Protein AF-A0A0B7B6E3-F1 (afdb_monomer)

Structure (mmCIF, N/CA/C/O backbone):
data_AF-A0A0B7B6E3-F1
#
_entry.id   AF-A0A0B7B6E3-F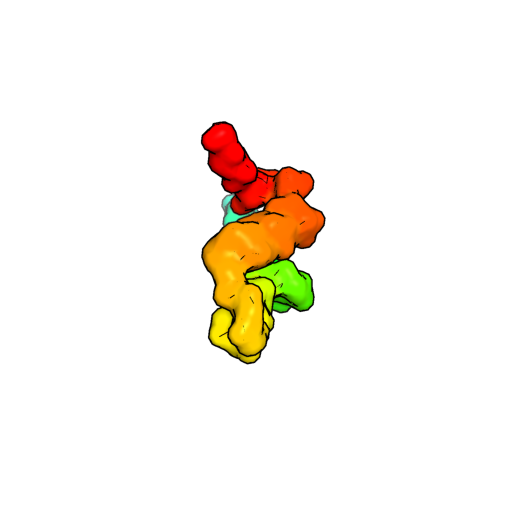1
#
loop_
_atom_site.group_PDB
_atom_site.id
_atom_site.type_symbol
_atom_site.label_atom_id
_atom_site.label_alt_id
_atom_site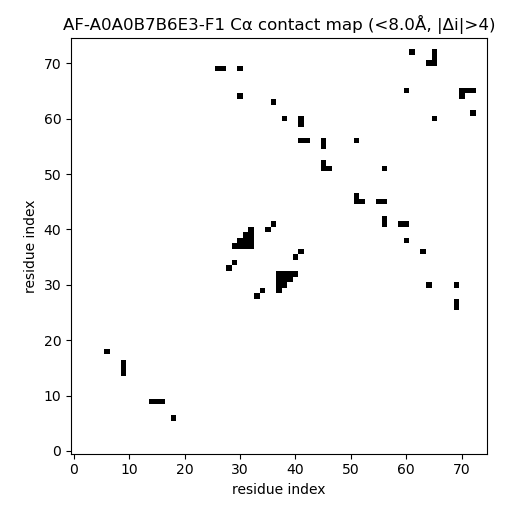.label_comp_id
_atom_site.label_asym_id
_atom_site.label_entity_id
_atom_site.label_seq_id
_atom_site.pdbx_PDB_ins_code
_atom_site.Cartn_x
_atom_site.Cartn_y
_atom_site.Cartn_z
_atom_site.occupancy
_atom_site.B_iso_or_equiv
_atom_site.auth_seq_id
_atom_site.auth_comp_id
_atom_site.auth_asym_id
_atom_site.auth_atom_id
_atom_site.pdbx_PDB_model_num
ATOM 1 N N . HIS A 1 1 ? -4.858 -2.900 16.048 1.00 69.38 1 HIS A N 1
ATOM 2 C CA . HIS A 1 1 ? -5.221 -4.237 16.580 1.00 69.38 1 HIS A CA 1
ATOM 3 C C . HIS A 1 1 ? -5.249 -4.272 18.115 1.00 69.38 1 HIS A C 1
ATOM 5 O O . HIS A 1 1 ? -6.310 -4.537 18.658 1.00 69.38 1 HIS A O 1
ATOM 11 N N . ILE A 1 2 ? -4.157 -3.916 18.811 1.00 78.75 2 ILE A N 1
ATOM 12 C CA . ILE A 1 2 ? -4.044 -3.969 20.291 1.00 78.75 2 ILE A CA 1
ATOM 13 C C . ILE A 1 2 ? -5.169 -3.208 21.015 1.00 78.75 2 ILE A C 1
ATOM 15 O O . ILE A 1 2 ? -5.891 -3.802 21.806 1.00 78.75 2 ILE A O 1
ATOM 19 N N . PHE A 1 3 ? -5.412 -1.947 20.649 1.00 78.50 3 PHE A N 1
ATOM 20 C CA . PHE A 1 3 ? -6.474 -1.138 21.262 1.00 78.50 3 PHE A CA 1
ATOM 21 C C . PHE A 1 3 ? -7.885 -1.725 21.123 1.00 78.50 3 PHE A C 1
ATOM 23 O O . PHE A 1 3 ? -8.717 -1.484 21.984 1.00 78.50 3 PHE A O 1
ATOM 30 N N . LYS A 1 4 ? -8.187 -2.481 20.058 1.00 83.75 4 LYS A N 1
ATOM 31 C CA . LYS A 1 4 ? -9.515 -3.104 19.900 1.00 83.75 4 LYS A CA 1
ATOM 32 C C . LYS A 1 4 ? -9.684 -4.299 20.835 1.00 83.75 4 LYS A C 1
ATOM 34 O O . LYS A 1 4 ? -10.774 -4.505 21.352 1.00 83.75 4 LYS A O 1
ATOM 39 N N . LEU A 1 5 ? -8.613 -5.072 21.028 1.00 85.81 5 LEU A N 1
ATOM 40 C CA . LEU A 1 5 ? -8.611 -6.250 21.895 1.00 85.81 5 LEU A CA 1
ATOM 41 C C . LEU A 1 5 ? -8.734 -5.848 23.365 1.00 85.81 5 LEU A C 1
ATOM 43 O O . LEU A 1 5 ? -9.560 -6.400 24.076 1.00 85.81 5 LEU A O 1
ATOM 47 N N . GLU A 1 6 ? -7.987 -4.832 23.791 1.00 85.50 6 GLU A N 1
ATOM 48 C CA . GLU A 1 6 ? -8.028 -4.345 25.173 1.00 85.50 6 GLU A CA 1
ATOM 49 C C . GLU A 1 6 ? -9.401 -3.756 25.543 1.00 85.50 6 GLU A C 1
ATOM 51 O O . GLU A 1 6 ? -9.951 -4.052 26.598 1.00 85.50 6 GLU A O 1
ATOM 56 N N . GLN A 1 7 ? -10.025 -3.016 24.621 1.00 85.06 7 GLN A N 1
ATOM 57 C CA . GLN A 1 7 ? -11.394 -2.519 24.788 1.00 85.06 7 GLN A CA 1
ATOM 58 C C . GLN 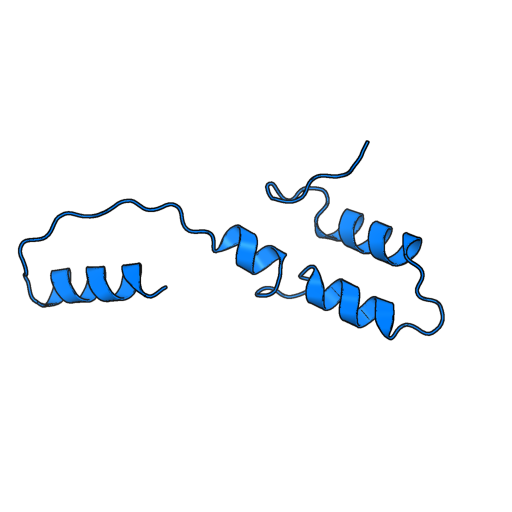A 1 7 ? -12.440 -3.648 24.854 1.00 85.06 7 GLN A C 1
ATOM 60 O O . GLN A 1 7 ? -13.427 -3.542 25.583 1.00 85.06 7 GLN A O 1
ATOM 65 N N . ALA A 1 8 ? -12.242 -4.736 24.101 1.00 87.56 8 ALA A N 1
ATOM 66 C CA . ALA A 1 8 ? -13.104 -5.914 24.179 1.00 87.56 8 ALA A CA 1
ATOM 67 C C . ALA A 1 8 ? -12.963 -6.634 25.530 1.00 87.56 8 ALA A C 1
ATOM 69 O O . ALA A 1 8 ? -13.973 -7.075 26.076 1.00 87.56 8 ALA A O 1
ATOM 70 N N . GLU A 1 9 ? -11.753 -6.685 26.090 1.00 89.62 9 GLU A N 1
ATOM 71 C CA . GLU A 1 9 ? -11.495 -7.274 27.407 1.00 89.62 9 GLU A CA 1
ATOM 72 C C . GLU A 1 9 ? -12.148 -6.457 28.526 1.00 89.62 9 GLU A C 1
ATOM 74 O O . GLU A 1 9 ? -12.873 -7.010 29.346 1.00 89.62 9 GLU A O 1
ATOM 79 N N . TYR A 1 10 ? -12.015 -5.125 28.511 1.00 89.00 10 TYR A N 1
ATOM 80 C CA . TYR A 1 10 ? -12.672 -4.273 29.510 1.00 89.00 10 TYR A CA 1
ATOM 81 C C . TYR A 1 10 ? -14.201 -4.408 29.490 1.00 89.00 10 TYR A C 1
ATOM 83 O O . TYR A 1 10 ? -14.842 -4.381 30.542 1.00 89.00 10 TYR A O 1
ATOM 91 N N . ASN A 1 11 ? -14.792 -4.587 28.303 1.00 88.19 11 ASN A N 1
ATOM 92 C CA . ASN A 1 11 ? -16.217 -4.892 28.162 1.00 88.19 11 ASN A CA 1
ATOM 93 C C . ASN A 1 11 ? -16.581 -6.266 28.741 1.00 88.19 11 ASN A C 1
ATOM 95 O O . ASN A 1 11 ? -17.645 -6.407 29.341 1.00 88.19 11 ASN A O 1
ATOM 99 N N . LEU A 1 12 ? -15.723 -7.270 28.548 1.00 92.44 12 LEU A N 1
ATOM 100 C CA . LEU A 1 12 ? -15.935 -8.634 29.029 1.00 92.44 12 LEU A CA 1
ATOM 101 C C . LEU A 1 12 ? -15.806 -8.729 30.555 1.00 92.44 12 LEU A C 1
ATOM 103 O O . LEU A 1 12 ? -16.605 -9.407 31.198 1.00 92.44 12 LEU A O 1
ATOM 107 N N . GLU A 1 13 ? -14.854 -8.002 31.136 1.00 93.25 13 GLU A N 1
ATOM 108 C CA . GLU A 1 13 ? -14.621 -7.931 32.582 1.00 93.25 13 GLU A CA 1
ATOM 109 C C . GLU A 1 13 ? -15.602 -6.994 33.311 1.00 93.25 13 GLU A C 1
ATOM 111 O O . GLU A 1 13 ? -15.613 -6.937 34.542 1.00 93.25 13 GLU A O 1
ATOM 116 N N . GLY A 1 14 ? -16.445 -6.257 32.577 1.00 87.88 14 GLY A N 1
ATOM 117 C CA . GLY A 1 14 ? -17.394 -5.303 33.158 1.00 87.88 14 GLY A CA 1
ATOM 118 C C . GLY A 1 14 ? -16.713 -4.112 33.838 1.00 87.88 14 GLY A C 1
ATOM 119 O O . GLY A 1 14 ? -17.279 -3.509 34.753 1.00 87.88 14 GLY A O 1
ATOM 120 N N . ILE A 1 15 ? -15.494 -3.776 33.412 1.00 87.94 15 ILE A N 1
ATOM 121 C CA . ILE A 1 15 ? -14.766 -2.606 33.899 1.00 87.94 15 ILE A CA 1
ATOM 122 C C . ILE A 1 15 ? -15.530 -1.351 33.463 1.00 87.94 15 ILE A C 1
ATOM 124 O O . ILE A 1 15 ? -16.048 -1.270 32.354 1.00 87.94 15 ILE A O 1
ATOM 128 N N . ASN A 1 16 ? -15.615 -0.343 34.328 1.00 85.56 16 ASN A N 1
ATOM 129 C CA . ASN A 1 16 ? -16.174 0.947 33.937 1.00 85.56 16 ASN A CA 1
ATOM 130 C C . ASN A 1 16 ? -15.106 1.753 33.183 1.00 85.56 16 ASN A C 1
ATOM 132 O O . ASN A 1 16 ? -14.208 2.324 33.803 1.00 85.56 16 ASN A O 1
ATOM 136 N N . TRP A 1 17 ? -15.193 1.782 31.855 1.00 84.81 17 TRP A N 1
ATOM 137 C CA . TRP A 1 17 ? -14.264 2.491 30.974 1.00 84.81 17 TRP A CA 1
ATOM 138 C C . TRP A 1 17 ? -15.031 3.281 29.902 1.00 84.81 17 TRP A C 1
ATOM 140 O O . TRP A 1 17 ? -16.210 3.033 29.650 1.00 84.81 17 TRP A O 1
ATOM 150 N N . GLN A 1 18 ? -14.381 4.271 29.285 1.00 83.00 18 GLN A N 1
ATOM 151 C CA . GLN A 1 18 ? -14.974 5.065 28.205 1.00 83.00 18 GLN A CA 1
ATOM 152 C C . GLN A 1 18 ? -14.441 4.609 26.854 1.00 83.00 18 GLN A C 1
ATOM 154 O O . GLN A 1 18 ? -13.227 4.520 26.678 1.00 83.00 18 GLN A O 1
ATOM 159 N N . HIS A 1 19 ? -15.344 4.386 25.895 1.00 79.06 19 HIS A N 1
ATOM 160 C CA . HIS A 1 19 ? -14.950 4.096 24.522 1.00 79.06 19 HIS A CA 1
ATOM 161 C C . HIS A 1 19 ? -14.092 5.230 23.964 1.00 79.06 19 HIS A C 1
ATOM 163 O O . HIS A 1 19 ? -14.514 6.386 23.941 1.00 79.06 19 HIS A O 1
ATOM 169 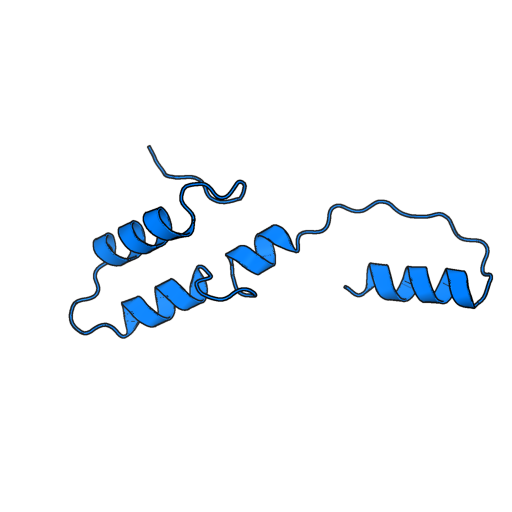N N . ILE A 1 20 ? -12.886 4.884 23.520 1.00 81.12 20 ILE A N 1
ATOM 170 C CA . ILE A 1 20 ? -11.981 5.819 22.863 1.00 81.12 20 ILE A CA 1
ATOM 171 C C . ILE A 1 20 ? -12.113 5.573 21.367 1.00 81.12 20 ILE A C 1
ATOM 173 O O . ILE A 1 20 ? -11.664 4.541 20.860 1.00 81.12 20 ILE A O 1
ATOM 177 N N . GLU A 1 21 ? -12.706 6.534 20.663 1.00 78.06 21 GLU A N 1
ATOM 178 C CA . GLU A 1 21 ? -12.660 6.551 19.206 1.00 78.06 21 GLU A CA 1
ATOM 179 C C . GLU A 1 21 ? -11.229 6.845 18.751 1.00 78.06 21 GLU A C 1
ATOM 181 O O . GLU A 1 21 ? -10.592 7.804 19.191 1.00 78.06 21 GLU A O 1
ATOM 186 N N . PHE A 1 22 ? -10.712 6.011 17.855 1.00 80.56 22 PHE A N 1
ATOM 187 C CA . PHE A 1 22 ? -9.417 6.224 17.225 1.00 80.56 22 PHE A CA 1
ATOM 188 C C . PHE A 1 22 ? -9.531 5.996 15.721 1.00 80.56 22 PHE A C 1
ATOM 190 O O . PHE A 1 22 ? -10.305 5.160 15.252 1.00 80.56 22 PHE A O 1
ATOM 197 N N . LEU A 1 23 ? -8.726 6.734 14.959 1.00 80.12 23 LEU A N 1
ATOM 198 C CA . LEU A 1 23 ? -8.593 6.524 13.52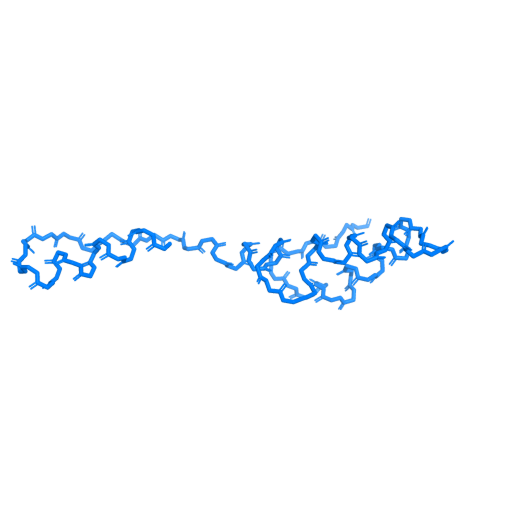3 1.00 80.12 23 LEU A CA 1
ATOM 199 C C . LEU A 1 23 ? -7.700 5.309 13.280 1.00 80.12 23 LEU A C 1
ATOM 201 O O . LEU A 1 23 ? -6.517 5.308 13.624 1.00 80.12 23 LEU A O 1
ATOM 205 N N . ASP A 1 24 ? -8.284 4.264 12.706 1.00 85.44 24 ASP A N 1
ATOM 206 C CA . ASP A 1 24 ? -7.555 3.057 12.344 1.00 85.44 24 ASP A CA 1
ATOM 207 C C . ASP A 1 24 ? -6.749 3.298 11.061 1.00 85.44 24 ASP A C 1
ATOM 209 O O . ASP A 1 24 ? -7.302 3.643 10.018 1.00 85.44 24 ASP A O 1
ATOM 213 N N . ASN A 1 25 ? -5.433 3.101 11.126 1.00 89.88 25 ASN A N 1
ATOM 214 C CA . ASN A 1 25 ? -4.551 3.226 9.968 1.00 89.88 25 ASN A CA 1
ATOM 215 C C . ASN A 1 25 ? -4.496 1.947 9.117 1.00 89.88 25 ASN A C 1
ATOM 217 O O . ASN A 1 25 ? -3.658 1.854 8.218 1.00 89.88 25 ASN A O 1
ATOM 221 N N . GLN A 1 26 ? -5.376 0.972 9.375 1.00 91.06 26 GLN A N 1
ATOM 222 C CA . GLN A 1 26 ? -5.427 -0.292 8.647 1.00 91.06 26 GLN A CA 1
ATOM 223 C C . GLN A 1 26 ? -5.480 -0.101 7.127 1.00 91.06 26 GLN A C 1
ATOM 225 O O . GLN A 1 26 ? -4.776 -0.809 6.421 1.00 91.06 26 GLN A O 1
ATOM 230 N N . GLU A 1 27 ? -6.221 0.883 6.604 1.00 92.88 27 GLU A N 1
ATOM 231 C CA . GLU A 1 27 ? -6.259 1.138 5.154 1.00 92.88 27 GLU A CA 1
ATOM 232 C C . GLU A 1 27 ? -4.901 1.574 4.580 1.00 92.88 27 GLU A C 1
ATOM 234 O O . GLU A 1 27 ? -4.561 1.232 3.448 1.00 92.88 27 GLU A O 1
ATOM 239 N N . ALA A 1 28 ? -4.103 2.319 5.347 1.00 94.12 28 ALA A N 1
ATOM 240 C CA . ALA A 1 28 ? -2.748 2.683 4.943 1.00 94.12 28 ALA A CA 1
ATOM 241 C C . ALA A 1 28 ? -1.801 1.474 5.030 1.00 94.12 28 ALA A C 1
ATOM 243 O O . ALA A 1 28 ? -1.004 1.251 4.122 1.00 94.12 28 ALA A O 1
ATOM 244 N N . LEU A 1 29 ? -1.914 0.660 6.084 1.00 95.19 29 LEU A N 1
ATOM 245 C CA . LEU A 1 29 ? -1.120 -0.566 6.241 1.00 95.19 29 LEU A CA 1
ATOM 246 C C . LEU A 1 29 ? -1.430 -1.597 5.146 1.00 95.19 29 LEU A C 1
ATOM 248 O O . LEU A 1 29 ? -0.516 -2.221 4.606 1.00 95.19 29 LEU A O 1
ATOM 252 N N . ASP A 1 30 ? -2.703 -1.737 4.785 1.00 95.38 30 ASP A N 1
ATOM 253 C CA . ASP A 1 30 ? -3.186 -2.583 3.697 1.00 95.38 30 ASP A CA 1
ATOM 254 C C . ASP A 1 30 ? -2.569 -2.189 2.358 1.00 95.38 30 ASP A C 1
ATOM 256 O O . ASP A 1 30 ? -2.068 -3.059 1.644 1.00 95.38 30 ASP A O 1
ATOM 260 N N . LEU A 1 31 ? -2.557 -0.886 2.056 1.00 97.00 31 LEU A N 1
ATOM 261 C CA . LEU A 1 31 ? -1.945 -0.332 0.852 1.00 97.00 31 LEU A CA 1
ATOM 262 C C . LEU A 1 31 ? -0.423 -0.540 0.825 1.00 97.00 31 LEU A C 1
ATOM 264 O O . LEU A 1 31 ? 0.132 -0.854 -0.225 1.00 97.00 31 LEU A O 1
ATOM 268 N N . ILE A 1 32 ? 0.261 -0.350 1.957 1.00 97.19 32 ILE A N 1
ATOM 269 C CA . ILE A 1 32 ? 1.728 -0.411 2.019 1.00 97.19 32 ILE A CA 1
ATOM 270 C C . ILE A 1 32 ? 2.230 -1.859 1.984 1.00 97.19 32 ILE A C 1
ATOM 272 O O . ILE A 1 32 ? 3.151 -2.145 1.222 1.00 97.19 32 ILE A O 1
ATOM 276 N N . ALA A 1 33 ? 1.661 -2.759 2.798 1.00 96.44 33 ALA A N 1
ATOM 277 C CA . ALA A 1 33 ? 2.290 -4.054 3.084 1.00 96.44 33 ALA A CA 1
ATOM 278 C C . ALA A 1 33 ? 1.347 -5.234 3.390 1.00 96.44 33 ALA A C 1
ATOM 280 O O . ALA A 1 33 ? 1.806 -6.375 3.353 1.00 96.44 33 ALA A O 1
ATOM 281 N N . ALA A 1 34 ? 0.074 -5.010 3.735 1.00 93.81 34 ALA A N 1
ATOM 282 C CA . ALA A 1 34 ? -0.755 -6.084 4.298 1.00 93.81 34 ALA A CA 1
ATOM 283 C C . ALA A 1 34 ? -1.666 -6.815 3.291 1.00 93.81 34 ALA A C 1
ATOM 285 O O . ALA A 1 34 ? -1.940 -7.999 3.492 1.00 93.81 34 ALA A O 1
ATOM 286 N N . LYS A 1 35 ? -2.118 -6.177 2.198 1.00 93.69 35 LYS A N 1
ATOM 287 C CA . LYS A 1 35 ? -2.974 -6.834 1.184 1.00 93.69 35 LYS A CA 1
ATOM 288 C C . LYS A 1 35 ? -2.187 -7.327 -0.038 1.00 93.69 35 LYS A C 1
ATOM 290 O O . LYS A 1 35 ? -1.103 -6.818 -0.303 1.00 93.69 35 LYS A O 1
ATOM 295 N N . PRO A 1 36 ? -2.692 -8.312 -0.807 1.00 95.38 36 PRO A N 1
ATOM 296 C CA . PRO A 1 36 ? -2.095 -8.676 -2.091 1.00 95.38 36 PRO A CA 1
ATOM 297 C C . PRO A 1 36 ? -1.981 -7.464 -3.018 1.00 95.38 36 PRO A C 1
ATOM 299 O O . PRO A 1 36 ? -2.835 -6.579 -2.975 1.00 95.38 36 PRO A O 1
ATOM 302 N N . MET A 1 37 ? -0.948 -7.443 -3.864 1.00 95.25 37 MET A N 1
ATOM 303 C CA . MET A 1 37 ? -0.635 -6.299 -4.730 1.00 95.25 37 MET A CA 1
ATOM 304 C C . MET A 1 37 ? -0.481 -4.977 -3.962 1.00 95.25 37 MET A C 1
ATOM 306 O O . MET A 1 37 ? -0.796 -3.927 -4.503 1.00 95.25 37 MET A O 1
ATOM 310 N N . ASN A 1 38 ? -0.027 -5.019 -2.704 1.00 97.69 38 ASN A N 1
ATOM 311 C CA . ASN A 1 38 ? 0.387 -3.816 -1.982 1.00 97.69 38 ASN A CA 1
ATOM 312 C C . ASN A 1 38 ? 1.642 -3.189 -2.610 1.00 97.69 38 ASN A C 1
ATOM 314 O O . ASN A 1 38 ? 2.337 -3.818 -3.412 1.00 97.69 38 ASN A O 1
ATOM 318 N N . MET A 1 39 ? 1.967 -1.963 -2.198 1.00 97.44 39 MET A N 1
ATOM 319 C CA . MET A 1 39 ? 3.099 -1.221 -2.752 1.00 97.44 39 MET A CA 1
ATOM 320 C C . MET A 1 39 ? 4.424 -1.984 -2.639 1.00 97.44 39 MET A C 1
ATOM 322 O O . MET A 1 39 ? 5.145 -2.075 -3.630 1.00 97.44 39 MET A O 1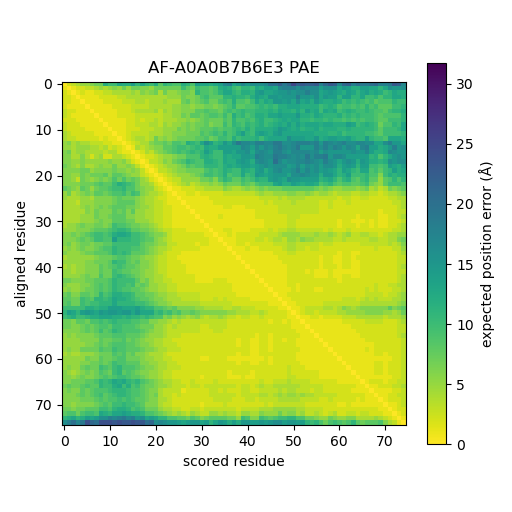
ATOM 326 N N . LEU A 1 40 ? 4.744 -2.568 -1.478 1.00 98.00 40 LEU A N 1
ATOM 327 C CA . LEU A 1 40 ? 5.996 -3.315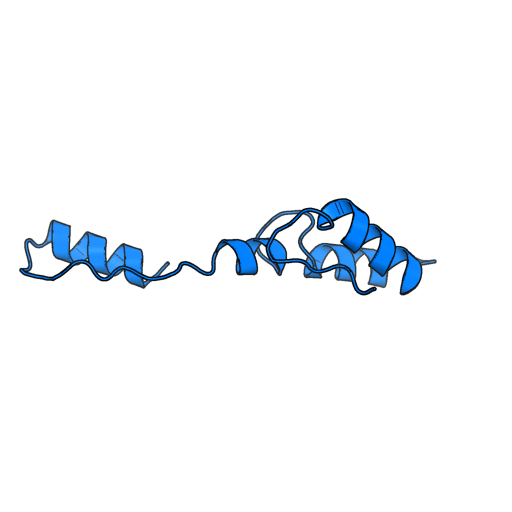 -1.305 1.00 98.00 40 LEU A CA 1
ATOM 328 C C . LEU A 1 40 ? 6.042 -4.591 -2.155 1.00 98.00 40 LEU A C 1
ATOM 330 O O . LEU A 1 40 ? 7.098 -4.923 -2.682 1.00 98.00 40 LEU A O 1
ATOM 334 N N . ALA A 1 41 ? 4.914 -5.279 -2.325 1.00 97.56 41 ALA A N 1
ATOM 335 C CA . ALA A 1 41 ? 4.812 -6.462 -3.172 1.00 97.56 41 ALA A CA 1
ATOM 336 C C . ALA A 1 41 ? 5.036 -6.117 -4.650 1.00 97.56 41 ALA A C 1
ATOM 338 O O . ALA A 1 41 ? 5.779 -6.817 -5.333 1.00 97.56 41 ALA A O 1
ATOM 339 N N . LEU A 1 42 ? 4.445 -5.018 -5.132 1.00 97.19 42 LEU A N 1
ATOM 340 C CA . LEU A 1 42 ? 4.641 -4.546 -6.506 1.00 97.19 42 LEU A CA 1
ATOM 341 C C . LEU A 1 42 ? 6.087 -4.091 -6.753 1.00 97.19 42 LEU A C 1
ATOM 343 O O . LEU A 1 42 ? 6.641 -4.369 -7.815 1.00 97.19 42 LEU A O 1
ATOM 347 N N . ILE A 1 43 ? 6.712 -3.438 -5.768 1.00 97.38 43 ILE A N 1
ATOM 348 C CA . ILE A 1 43 ? 8.132 -3.060 -5.824 1.00 97.38 43 ILE A CA 1
ATOM 349 C C . ILE A 1 43 ? 9.028 -4.307 -5.849 1.00 97.38 43 ILE A C 1
ATOM 351 O O . ILE A 1 43 ? 9.956 -4.371 -6.654 1.00 97.38 43 ILE A O 1
ATOM 355 N N . ASP A 1 44 ? 8.767 -5.298 -4.992 1.00 97.06 44 ASP A N 1
ATOM 356 C CA . ASP A 1 44 ? 9.540 -6.546 -4.935 1.00 97.06 44 ASP A CA 1
ATOM 357 C C . ASP A 1 44 ? 9.435 -7.349 -6.240 1.00 97.06 44 ASP A C 1
ATOM 359 O O . ASP A 1 44 ? 10.444 -7.845 -6.746 1.00 97.06 44 ASP A O 1
ATOM 363 N N . GLU A 1 45 ? 8.234 -7.429 -6.821 1.00 95.75 45 GLU A N 1
ATOM 364 C CA . GLU A 1 45 ? 8.008 -8.051 -8.126 1.00 95.75 45 GLU A CA 1
ATOM 365 C C . GLU A 1 45 ? 8.806 -7.337 -9.227 1.00 95.75 45 GLU A C 1
ATOM 367 O O . GLU A 1 45 ? 9.536 -7.985 -9.980 1.00 95.75 45 GLU A O 1
ATOM 372 N N . GLU A 1 46 ? 8.708 -6.007 -9.308 1.00 96.75 46 GLU A N 1
ATOM 373 C CA . GLU A 1 46 ? 9.379 -5.229 -10.352 1.00 96.75 46 GLU A CA 1
ATOM 374 C C . GLU A 1 46 ? 10.905 -5.252 -10.212 1.00 96.75 46 GLU A C 1
ATOM 376 O O . GLU A 1 46 ? 11.612 -5.392 -11.208 1.00 96.75 46 GLU A O 1
ATOM 381 N N . SER A 1 47 ? 11.420 -5.214 -8.980 1.00 96.00 47 SER A N 1
ATOM 382 C CA . SER A 1 47 ? 12.863 -5.269 -8.693 1.00 96.00 47 SER A CA 1
ATOM 383 C C . SER A 1 47 ? 13.507 -6.585 -9.138 1.00 96.00 47 SER A C 1
ATOM 385 O O . SER A 1 47 ? 14.706 -6.640 -9.408 1.00 96.00 47 SER A O 1
ATOM 387 N N . LYS A 1 48 ? 12.719 -7.663 -9.207 1.00 96.31 48 LYS A N 1
ATOM 388 C CA . LYS A 1 48 ? 13.161 -8.985 -9.675 1.00 96.31 48 LYS A CA 1
ATOM 389 C C . LYS A 1 48 ? 12.897 -9.194 -11.164 1.00 96.31 48 LYS A C 1
ATOM 391 O O . LYS A 1 48 ? 13.355 -10.191 -11.729 1.00 96.31 48 LYS A O 1
ATOM 396 N N . PHE A 1 49 ? 12.157 -8.294 -11.809 1.00 95.38 49 PHE A N 1
ATOM 397 C CA . PHE A 1 49 ? 11.793 -8.438 -13.206 1.00 95.38 49 PHE A CA 1
ATOM 398 C C . PHE A 1 49 ? 13.007 -8.130 -14.102 1.00 95.38 49 PHE A C 1
ATOM 400 O O . PHE A 1 49 ? 13.569 -7.040 -14.008 1.00 95.38 49 PHE A O 1
ATOM 407 N N . PRO A 1 50 ? 13.417 -9.028 -15.024 1.00 94.06 50 PRO A N 1
ATOM 408 C CA . PRO A 1 50 ? 14.647 -8.855 -15.813 1.00 94.06 50 PRO A CA 1
ATOM 409 C C . PRO A 1 50 ? 14.722 -7.582 -16.672 1.00 94.06 50 PRO A C 1
ATOM 411 O O . PRO A 1 50 ? 15.790 -7.245 -17.177 1.00 94.06 50 PRO A O 1
ATOM 414 N N . LYS A 1 51 ? 13.590 -6.907 -16.892 1.00 94.31 51 LYS A N 1
ATOM 415 C CA . LYS A 1 51 ? 13.481 -5.639 -17.630 1.00 94.31 51 LYS A CA 1
ATOM 416 C C . LYS A 1 51 ? 12.679 -4.593 -16.852 1.00 94.31 51 LYS A C 1
ATOM 418 O O . LYS A 1 51 ? 12.048 -3.740 -17.471 1.00 94.31 51 LYS A O 1
ATOM 423 N N . GLY A 1 52 ? 12.638 -4.719 -15.527 1.00 94.75 52 GLY A N 1
ATOM 424 C CA . GLY A 1 52 ? 11.924 -3.774 -14.686 1.00 94.75 52 GLY A CA 1
ATOM 425 C C . GLY A 1 52 ? 12.601 -2.411 -14.723 1.00 94.75 52 GLY A C 1
ATOM 426 O O . GLY A 1 52 ? 13.829 -2.319 -14.698 1.00 94.75 52 GLY A O 1
ATOM 427 N N . THR A 1 53 ? 11.804 -1.356 -14.831 1.00 96.81 53 THR A N 1
ATOM 428 C CA . THR A 1 53 ? 12.259 0.032 -14.765 1.00 96.81 53 THR A CA 1
ATOM 429 C C . THR A 1 53 ? 11.421 0.799 -13.752 1.00 96.81 53 THR A C 1
ATOM 431 O O . THR A 1 53 ? 10.305 0.402 -13.410 1.00 96.81 53 THR A O 1
ATOM 434 N N . ASP A 1 54 ? 11.928 1.946 -13.303 1.00 96.31 54 ASP A N 1
ATOM 435 C CA . ASP A 1 54 ? 11.165 2.834 -12.421 1.00 96.31 54 ASP A CA 1
ATOM 436 C C . ASP A 1 54 ? 9.848 3.290 -13.073 1.00 96.31 54 ASP A C 1
ATOM 438 O O . ASP A 1 54 ? 8.838 3.474 -12.395 1.00 96.31 54 ASP A O 1
ATOM 442 N N . GLU A 1 55 ? 9.827 3.424 -14.403 1.00 96.69 55 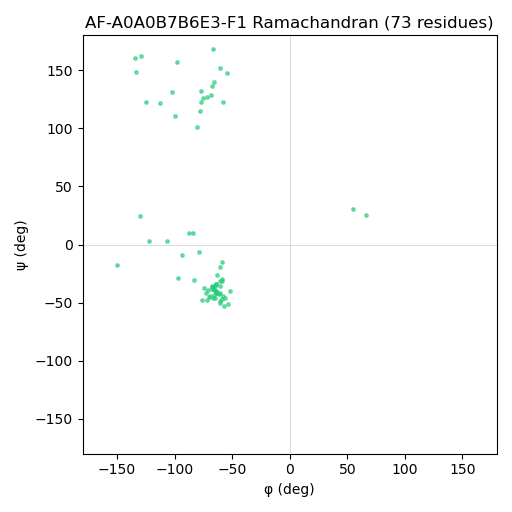GLU A N 1
ATOM 443 C CA . GLU A 1 55 ? 8.630 3.791 -15.159 1.00 96.69 55 GLU A CA 1
ATOM 444 C C . GLU A 1 55 ? 7.591 2.661 -15.176 1.00 96.69 55 GLU A C 1
ATOM 446 O O . GLU A 1 55 ? 6.408 2.908 -14.928 1.00 96.69 55 GLU A O 1
ATOM 451 N N . SER A 1 56 ? 7.997 1.410 -15.424 1.00 96.56 56 SER A N 1
ATOM 452 C CA . SER A 1 56 ? 7.068 0.274 -15.362 1.00 96.56 56 SER A CA 1
ATOM 453 C C . SER A 1 56 ? 6.587 0.009 -13.933 1.00 96.56 56 SER A C 1
ATOM 455 O O . SER A 1 56 ? 5.399 -0.269 -13.750 1.00 96.56 56 SER A O 1
ATOM 457 N N . MET A 1 57 ? 7.444 0.205 -12.923 1.00 96.88 57 MET A N 1
ATOM 458 C CA . MET A 1 57 ? 7.058 0.200 -11.507 1.00 96.88 57 MET A CA 1
ATOM 459 C C . MET A 1 57 ? 5.966 1.238 -11.224 1.00 96.88 57 MET A C 1
ATOM 461 O O . MET A 1 57 ? 4.912 0.913 -10.674 1.00 96.88 57 MET A O 1
ATOM 465 N N . LEU A 1 58 ? 6.199 2.491 -11.627 1.00 96.19 58 LEU A N 1
ATOM 466 C CA . LEU A 1 58 ? 5.263 3.592 -11.423 1.00 96.19 58 LEU A CA 1
ATOM 467 C C . LEU A 1 58 ? 3.926 3.327 -12.125 1.00 96.19 58 LEU A C 1
ATOM 469 O O . LEU A 1 58 ? 2.867 3.542 -11.537 1.00 96.19 58 LEU A O 1
ATOM 473 N N . ASN A 1 59 ? 3.958 2.801 -13.351 1.00 95.88 59 ASN A N 1
ATOM 474 C CA . ASN A 1 59 ? 2.755 2.426 -14.090 1.00 95.88 59 ASN A CA 1
ATOM 475 C C . ASN A 1 59 ? 1.947 1.335 -13.372 1.00 95.88 59 ASN A C 1
ATOM 477 O O . ASN A 1 59 ? 0.726 1.468 -13.267 1.00 95.88 59 ASN A O 1
ATOM 481 N N . LYS A 1 60 ? 2.602 0.306 -12.814 1.00 95.94 60 LYS A N 1
ATOM 482 C CA . LYS A 1 60 ? 1.930 -0.711 -11.986 1.00 95.94 60 LYS A CA 1
ATOM 483 C C . LYS A 1 60 ? 1.287 -0.083 -10.750 1.00 95.94 60 LYS A C 1
ATOM 485 O O . LYS A 1 60 ? 0.103 -0.302 -10.504 1.00 95.94 60 LYS A O 1
ATOM 490 N N . LEU A 1 61 ? 2.015 0.755 -10.010 1.00 96.81 61 LEU A N 1
ATOM 491 C CA . LEU A 1 61 ? 1.471 1.453 -8.837 1.00 96.81 61 LEU A CA 1
ATOM 492 C C . LEU A 1 61 ? 0.252 2.318 -9.209 1.00 96.81 61 LEU A C 1
ATOM 494 O O . LEU A 1 61 ? -0.787 2.255 -8.551 1.00 96.81 61 LEU A O 1
ATOM 498 N N . HIS A 1 62 ? 0.327 3.059 -10.317 1.00 96.56 62 HIS A N 1
ATOM 499 C CA . HIS A 1 62 ? -0.786 3.851 -10.841 1.00 96.56 62 HIS A CA 1
ATOM 500 C C . HIS A 1 62 ? -1.987 3.012 -11.284 1.00 96.56 62 HIS A C 1
ATOM 502 O O . HIS A 1 62 ? -3.120 3.497 -11.182 1.00 96.56 62 HIS A O 1
ATOM 508 N N . GLN A 1 63 ? -1.751 1.809 -11.809 1.00 96.19 63 GLN A N 1
ATOM 509 C CA . GLN A 1 63 ? -2.787 0.881 -12.252 1.00 96.19 63 GLN A CA 1
ATOM 510 C C . GLN A 1 63 ? -3.529 0.269 -11.059 1.00 96.19 63 GLN A C 1
ATOM 512 O O . GLN A 1 63 ? -4.757 0.268 -11.052 1.00 96.19 63 GLN A O 1
ATOM 517 N N . TYR A 1 64 ? -2.804 -0.223 -10.052 1.00 95.88 64 TYR A N 1
ATOM 518 C CA . TYR A 1 64 ? -3.395 -0.932 -8.911 1.00 95.88 64 TYR A CA 1
ATOM 519 C C . TYR A 1 64 ? -3.928 -0.002 -7.815 1.00 95.88 64 TYR A C 1
ATOM 521 O O . TYR A 1 64 ? -4.897 -0.347 -7.138 1.00 95.88 64 TYR A O 1
ATOM 529 N N . HIS A 1 65 ? -3.329 1.177 -7.631 1.00 96.81 65 HIS A N 1
ATOM 530 C CA . HIS A 1 65 ? -3.654 2.069 -6.510 1.00 96.81 65 HIS A CA 1
ATOM 531 C C . HIS A 1 65 ? -4.110 3.460 -6.935 1.00 96.81 65 HIS A C 1
ATOM 533 O O . HIS A 1 65 ? -4.404 4.296 -6.089 1.00 96.81 65 HIS A O 1
ATOM 539 N N . GLY A 1 66 ? -4.236 3.720 -8.235 1.00 95.25 66 GLY A N 1
ATOM 540 C CA . GLY A 1 66 ? -4.520 5.056 -8.746 1.00 95.25 66 GLY A CA 1
ATOM 541 C C . GLY A 1 66 ? -5.832 5.701 -8.297 1.00 95.25 66 GLY A C 1
ATOM 542 O O . GLY A 1 66 ? -5.957 6.915 -8.422 1.00 95.25 66 GLY A O 1
ATOM 543 N N . SER A 1 67 ? -6.794 4.914 -7.814 1.00 94.50 67 SER A N 1
ATOM 544 C CA . SER A 1 67 ? -8.067 5.380 -7.250 1.00 94.50 67 SER A CA 1
ATOM 545 C C . SER A 1 67 ? -8.140 5.242 -5.725 1.00 94.50 67 SER A C 1
ATOM 547 O O . SER A 1 67 ? -9.198 5.475 -5.146 1.00 94.50 67 SER A O 1
ATOM 549 N N . HIS A 1 68 ? -7.063 4.799 -5.073 1.00 94.44 68 HIS A N 1
ATOM 550 C CA . HIS A 1 68 ? -7.047 4.563 -3.636 1.00 94.44 68 HIS A CA 1
ATOM 551 C C . HIS A 1 68 ? -6.928 5.902 -2.884 1.00 94.44 68 HIS A C 1
ATOM 553 O O . HIS A 1 68 ? -6.046 6.691 -3.213 1.00 94.44 68 HIS A O 1
ATOM 559 N N . PRO A 1 69 ? -7.747 6.170 -1.849 1.00 93.12 69 PRO A N 1
ATOM 560 C CA . PRO A 1 69 ? -7.768 7.467 -1.158 1.00 93.12 69 PRO A CA 1
ATOM 561 C C . PRO A 1 69 ? -6.426 7.837 -0.507 1.00 93.12 69 PRO A C 1
ATOM 563 O O . PRO A 1 69 ? -6.059 9.006 -0.463 1.00 93.12 69 PRO A O 1
ATOM 566 N N . ASN A 1 70 ? -5.667 6.834 -0.056 1.00 94.00 70 ASN A N 1
ATOM 567 C CA . ASN A 1 70 ? -4.333 7.015 0.533 1.00 94.00 70 ASN A CA 1
ATOM 568 C C . ASN A 1 70 ? -3.183 7.009 -0.497 1.0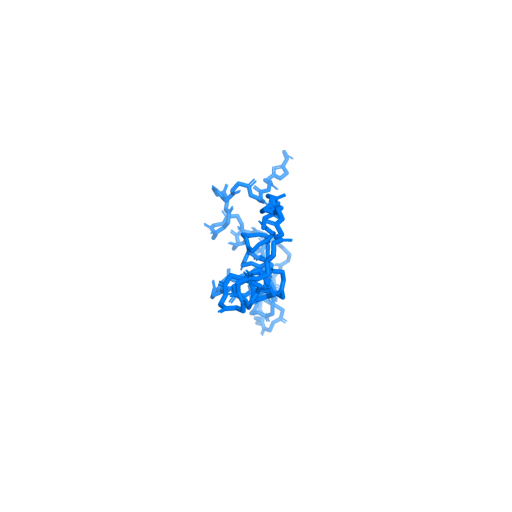0 94.00 70 ASN A C 1
ATOM 570 O O . ASN A 1 70 ? -2.021 6.932 -0.105 1.00 94.00 70 ASN A O 1
ATOM 574 N N . TYR A 1 71 ? -3.480 7.055 -1.801 1.00 95.25 71 TYR A N 1
ATOM 575 C CA . TYR A 1 71 ? -2.484 7.079 -2.872 1.00 95.25 71 TYR A CA 1
ATOM 576 C C . TYR A 1 71 ? -2.706 8.291 -3.783 1.00 95.25 71 TYR A C 1
ATOM 578 O O . TYR A 1 71 ? -3.770 8.463 -4.373 1.00 95.25 71 TYR A O 1
ATOM 586 N N . LEU A 1 72 ? -1.682 9.133 -3.919 1.00 94.88 72 LEU A N 1
ATOM 587 C CA . LEU A 1 72 ? -1.753 10.352 -4.718 1.00 94.88 72 LEU A CA 1
ATOM 588 C C . LEU A 1 72 ? -0.844 10.234 -5.935 1.00 94.88 72 LEU A C 1
ATOM 590 O O . LEU A 1 72 ? 0.367 10.062 -5.799 1.00 94.88 72 LEU A O 1
ATOM 594 N N . LYS A 1 73 ? -1.430 10.376 -7.127 1.00 91.00 73 LYS A N 1
ATOM 595 C CA . LYS A 1 73 ? -0.652 10.484 -8.362 1.00 91.00 73 LYS A CA 1
ATOM 596 C C . LYS A 1 73 ? 0.030 11.856 -8.410 1.00 91.00 73 LYS A C 1
ATOM 598 O O . LYS A 1 73 ? -0.668 12.864 -8.257 1.00 91.00 73 LYS A O 1
ATOM 603 N N . PRO A 1 74 ? 1.357 11.921 -8.608 1.00 82.44 74 PRO A N 1
ATOM 604 C CA . PRO A 1 74 ? 2.032 13.188 -8.861 1.00 82.44 74 PRO A CA 1
ATOM 605 C C . PRO A 1 74 ? 1.486 13.841 -10.144 1.00 82.44 74 PRO A C 1
ATOM 607 O O . PRO A 1 74 ? 0.971 13.149 -11.025 1.00 82.44 74 PRO A O 1
ATOM 610 N N . LYS A 1 75 ? 1.544 15.178 -10.202 1.00 70.56 75 LYS A N 1
ATOM 611 C CA . LYS A 1 75 ? 1.101 15.977 -11.357 1.00 70.56 75 LYS A CA 1
ATOM 612 C C . LYS A 1 75 ? 2.087 15.908 -12.513 1.00 70.56 75 LYS A C 1
ATOM 614 O O . LYS A 1 75 ? 3.303 15.881 -12.224 1.00 70.56 75 LYS A O 1
#

Nearest PDB structures (foldseek):
  5o2l-assembly1_A  TM=7.556E-01  e=6.377E-04  Sus scrofa
  4pfp-assembly1_C  TM=8.325E-01  e=1.188E-03  Sus scrofa
  4dbp-assembly1_A  TM=6.688E-01  e=3.422E-04  Sus scrofa
  3l9i-assembly1_A  TM=6.636E-01  e=4.390E-04  Sus scrofa
  6bnv-assembly1_I  TM=7.018E-01  e=1.622E-03  Sus scrofa

Mean predicted aligned error: 5.68 Å

Sequence (75 aa):
HIFKLEQAEYNLEGINWQHIEFLDNQEALDLIAAKPMNMLALIDEESKFPKGTDESMLNKLHQYHGSHPNYLKPK

Organism: NCBI:txid1028688

pLDDT: mean 91.36, std 6.72, range [69.38, 98.0]

Solvent-accessible surface area (backbone atoms only — not comparable to full-atom values): 4762 Å² total; per-residue (Å²): 113,68,72,61,54,54,55,51,48,37,63,71,73,65,53,93,77,76,90,76,90,73,88,76,59,58,70,57,44,31,48,46,68,69,40,89,83,8,53,53,53,49,48,55,54,33,74,68,38,96,82,54,44,75,65,58,45,48,50,49,50,49,70,78,36,58,86,39,92,92,42,81,82,82,132

InterPro domains:
  IPR001609 Myosin head, motor domain-like [PF00063] (1-74)
  IPR001609 Myosin head, motor domain-like [PS51456] (1-75)
  IPR027417 P-loop containing nucleoside triphosphate hydrolase [SSF52540] (1-75)
  IPR051724 Actin-based Motor Myosin [PTHR46049] (1-75)

Foldseek 3Di:
DVVVVVVVVCVVVVPDDDDDDDDDCVLVCCQDPNDPLHLVNLVVVLVPDPPRDPVVSLVSCCVPCVPPPPDDDDD

Secondary structure (DSSP, 8-state):
-HHHHHHHHHHHTT----------THHHHIIIIISTT-HHHHHHHHHHSTT--HHHHHHHHHHHHTT-TT-----

Radius of gyration: 18.71 Å; Cα contacts (8 Å, |Δi|>4): 40; chains: 1; bounding box: 32×25×52 Å